Protein AF-A0A965GBJ6-F1 (afdb_monomer_lite)

pLDDT: mean 96.57, std 2.94, range [82.12, 98.88]

Sequence (176 aa):
VHRGANTTFDE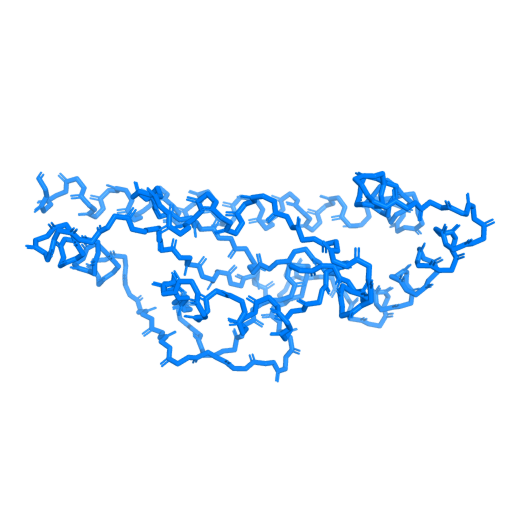SADLSTLAVTNITVVSAGVKSVLDISATLERLESLSVPVIGWQTKEFPAFWLTKSGLTIDWSLETTDQIAQVMKSQDELGHGQGIVIANPIPEELQWDPEEHDRVLQIAFKAAEAAGITGKAVTPFLLGFIVEESKGRSLAVNLDLARNNVRLAGEIAKSWSRIN

Structure (mmCIF, N/CA/C/O backbone):
data_AF-A0A965GBJ6-F1
#
_entry.id   AF-A0A965GBJ6-F1
#
loop_
_atom_site.group_PDB
_atom_site.id
_atom_site.type_symbol
_atom_site.label_atom_id
_atom_site.label_alt_id
_atom_site.label_comp_id
_atom_site.label_asym_id
_atom_site.label_entity_id
_atom_site.label_seq_id
_atom_site.pdbx_PDB_ins_code
_atom_site.Cartn_x
_atom_site.Cartn_y
_atom_site.Cartn_z
_atom_site.occupancy
_atom_site.B_iso_or_equiv
_atom_site.auth_seq_id
_atom_site.auth_comp_id
_atom_site.auth_asym_id
_atom_site.auth_atom_id
_atom_site.pdbx_PDB_model_num
ATOM 1 N N . VAL A 1 1 ? -3.853 -2.829 -9.469 1.00 95.44 1 VAL A N 1
ATOM 2 C CA . VAL A 1 1 ? -4.065 -2.787 -10.932 1.00 95.44 1 VAL A CA 1
ATOM 3 C C . VAL A 1 1 ? -2.720 -2.583 -11.612 1.00 95.44 1 VAL A C 1
ATOM 5 O O . VAL A 1 1 ? -1.942 -1.757 -11.141 1.00 95.44 1 VAL A O 1
ATOM 8 N N . HIS A 1 2 ? -2.377 -3.383 -12.624 1.00 93.38 2 HIS A N 1
ATOM 9 C CA . HIS A 1 2 ? -1.108 -3.214 -13.342 1.00 93.38 2 HIS A CA 1
ATOM 10 C C . HIS A 1 2 ? -1.188 -2.039 -14.325 1.00 93.38 2 HIS A C 1
ATOM 12 O O . HIS A 1 2 ? -2.261 -1.687 -14.815 1.00 93.38 2 HIS A O 1
ATOM 18 N N . ARG A 1 3 ? -0.038 -1.439 -14.646 1.00 91.50 3 ARG A N 1
ATOM 19 C CA . ARG A 1 3 ? 0.036 -0.420 -15.702 1.00 91.50 3 ARG A CA 1
ATOM 20 C C . ARG A 1 3 ? -0.379 -1.047 -17.041 1.00 91.50 3 ARG A C 1
ATOM 22 O O . ARG A 1 3 ? 0.094 -2.128 -17.379 1.00 91.50 3 ARG A O 1
ATOM 29 N N . GLY A 1 4 ? -1.270 -0.384 -17.783 1.00 90.62 4 GLY A N 1
ATOM 30 C CA . GLY A 1 4 ? -1.827 -0.900 -19.046 1.00 90.62 4 GLY A CA 1
ATOM 31 C C . GLY A 1 4 ? -3.026 -1.852 -18.898 1.00 90.62 4 GLY A C 1
ATOM 32 O O . GLY A 1 4 ? -3.527 -2.369 -19.901 1.00 90.62 4 GLY A O 1
ATOM 33 N N . ALA A 1 5 ? -3.533 -2.061 -17.675 1.00 92.81 5 ALA A N 1
ATOM 34 C CA . ALA A 1 5 ? -4.693 -2.922 -17.421 1.00 92.81 5 ALA A CA 1
ATOM 35 C C . ALA A 1 5 ? -5.984 -2.469 -18.125 1.00 92.81 5 ALA A C 1
ATOM 37 O O . ALA A 1 5 ? -6.856 -3.295 -18.365 1.00 92.81 5 ALA A O 1
ATOM 38 N N . ASN A 1 6 ? -6.086 -1.205 -18.548 1.00 92.12 6 ASN A N 1
ATOM 39 C CA . ASN A 1 6 ? -7.186 -0.722 -19.392 1.00 92.12 6 ASN A CA 1
ATOM 40 C C . ASN A 1 6 ? -7.293 -1.452 -20.748 1.00 92.12 6 ASN A C 1
ATOM 42 O O . ASN A 1 6 ? -8.329 -1.373 -21.401 1.00 92.12 6 ASN A O 1
ATOM 46 N N . THR A 1 7 ? -6.231 -2.143 -21.171 1.00 92.56 7 THR A N 1
ATOM 47 C CA . THR A 1 7 ? -6.212 -2.984 -22.377 1.00 92.56 7 THR A CA 1
ATOM 48 C C . THR A 1 7 ? -5.983 -4.454 -22.037 1.00 92.56 7 THR A C 1
ATOM 50 O O . THR A 1 7 ? -6.595 -5.328 -22.645 1.00 92.56 7 THR A O 1
ATOM 53 N N . THR A 1 8 ? -5.096 -4.745 -21.079 1.00 90.12 8 THR A N 1
ATOM 54 C CA . THR A 1 8 ? -4.685 -6.124 -20.760 1.00 90.12 8 THR A CA 1
ATOM 55 C C . THR A 1 8 ? -5.578 -6.816 -19.738 1.00 90.12 8 THR A C 1
ATOM 57 O O . THR A 1 8 ? -5.522 -8.040 -19.639 1.00 90.12 8 THR A O 1
ATOM 60 N N . PHE A 1 9 ? -6.374 -6.054 -18.978 1.00 92.19 9 PHE A N 1
ATOM 61 C CA . PHE A 1 9 ? -7.158 -6.534 -17.835 1.00 92.19 9 PHE A CA 1
ATOM 62 C C . PHE A 1 9 ? -6.293 -7.231 -16.763 1.00 92.19 9 PHE A C 1
ATOM 64 O O . PHE A 1 9 ? -6.765 -8.106 -16.038 1.00 92.19 9 PHE A O 1
ATOM 71 N N . ASP A 1 10 ? -5.011 -6.852 -16.662 1.00 91.38 10 ASP A N 1
ATOM 72 C CA . ASP A 1 10 ? -4.070 -7.407 -15.684 1.00 91.38 10 ASP A CA 1
ATOM 73 C C . ASP A 1 10 ? -4.282 -6.773 -14.296 1.00 91.38 10 ASP A C 1
ATOM 75 O O . ASP A 1 10 ? -3.761 -5.706 -13.945 1.00 91.38 10 ASP A O 1
ATOM 79 N N . GLU A 1 11 ? -5.115 -7.432 -13.497 1.00 92.75 11 GLU A N 1
ATOM 80 C CA . GLU A 1 11 ? -5.453 -7.035 -12.136 1.00 92.75 11 GLU A CA 1
ATOM 81 C C . GLU A 1 11 ? -5.121 -8.144 -11.136 1.00 92.75 11 GLU A C 1
ATOM 83 O O . GLU A 1 11 ? -5.337 -9.331 -11.382 1.00 92.75 11 GLU A O 1
ATOM 88 N N . SER A 1 12 ? -4.617 -7.746 -9.963 1.00 93.12 12 SER A N 1
ATOM 89 C CA . SER A 1 12 ? -4.340 -8.696 -8.885 1.00 93.12 12 SER A CA 1
ATOM 90 C C . SER A 1 12 ? -5.642 -9.242 -8.300 1.00 93.12 12 SER A C 1
ATOM 92 O O . SER A 1 12 ? -6.549 -8.477 -7.961 1.00 93.12 12 SER A O 1
ATOM 94 N N . ALA A 1 13 ? -5.676 -10.555 -8.069 1.00 94.62 13 ALA A N 1
ATOM 95 C CA . ALA A 1 13 ? -6.739 -11.225 -7.322 1.00 94.62 13 ALA A CA 1
ATOM 96 C C . ALA A 1 13 ? -6.859 -10.732 -5.864 1.00 94.62 13 ALA A C 1
ATOM 98 O O . ALA A 1 13 ? -7.890 -10.960 -5.223 1.00 94.62 13 ALA A O 1
ATOM 99 N N . ASP A 1 14 ? -5.848 -10.020 -5.348 1.00 96.69 14 ASP A N 1
ATOM 100 C CA . ASP A 1 14 ? -5.909 -9.353 -4.043 1.00 96.69 14 ASP A CA 1
ATOM 101 C C . ASP A 1 14 ? -7.115 -8.409 -3.964 1.00 96.69 14 ASP A C 1
ATOM 103 O O . ASP A 1 14 ? -7.783 -8.359 -2.939 1.00 96.69 14 ASP A O 1
ATOM 107 N N . LEU A 1 15 ? -7.448 -7.706 -5.055 1.00 97.62 15 LEU A N 1
ATOM 108 C CA . LEU A 1 15 ? -8.549 -6.738 -5.079 1.00 97.62 15 LEU A CA 1
ATOM 109 C C . LEU A 1 15 ? -9.902 -7.429 -4.889 1.00 97.62 15 LEU A C 1
ATOM 111 O O . LEU A 1 15 ? -10.676 -7.049 -4.015 1.00 97.62 15 LEU A O 1
ATOM 115 N N . SER A 1 16 ? -10.162 -8.498 -5.645 1.00 96.88 16 SER A N 1
ATOM 116 C CA . SER A 1 16 ? -11.374 -9.304 -5.466 1.00 96.88 16 SER A CA 1
ATOM 117 C C . SER A 1 16 ? -11.417 -10.010 -4.111 1.00 96.88 16 SER A C 1
ATOM 119 O O . SER A 1 16 ? -12.496 -10.182 -3.558 1.00 96.88 16 SER A O 1
ATOM 121 N N . THR A 1 17 ? -10.262 -10.394 -3.561 1.00 98.12 17 THR A N 1
ATOM 122 C CA . THR A 1 17 ? -10.180 -11.010 -2.228 1.00 98.12 17 THR A CA 1
ATOM 123 C C . THR A 1 17 ? -10.539 -9.998 -1.143 1.00 98.12 17 THR A C 1
ATOM 125 O O . THR A 1 17 ? -11.361 -10.294 -0.278 1.00 98.12 17 THR A O 1
ATOM 128 N N . LEU A 1 18 ? -9.984 -8.785 -1.224 1.00 98.38 18 LEU A N 1
ATOM 129 C CA . LEU A 1 18 ? -10.293 -7.680 -0.318 1.00 98.38 18 LEU A CA 1
ATOM 130 C C . LEU A 1 18 ? -11.767 -7.281 -0.389 1.00 98.38 18 LEU A C 1
ATOM 132 O O . LEU A 1 18 ? -12.326 -6.902 0.625 1.00 98.38 18 LEU A O 1
ATOM 136 N N . ALA A 1 19 ? -12.429 -7.410 -1.537 1.00 98.19 19 ALA A N 1
ATOM 137 C CA . ALA A 1 19 ? -13.846 -7.065 -1.659 1.00 98.19 19 ALA A CA 1
ATOM 138 C C . ALA A 1 19 ? -14.787 -7.956 -0.823 1.00 98.19 19 ALA A C 1
ATOM 140 O O . ALA A 1 19 ? -15.930 -7.577 -0.584 1.00 98.19 19 ALA A O 1
ATOM 141 N N . VAL A 1 20 ? -14.342 -9.148 -0.407 1.00 97.19 20 VAL A N 1
ATOM 142 C CA . VAL A 1 20 ? -15.215 -10.160 0.225 1.00 97.19 20 VAL A CA 1
ATOM 143 C C . VAL A 1 20 ? -14.629 -10.812 1.478 1.00 97.19 20 VAL A C 1
ATOM 145 O O . VAL A 1 20 ? -15.266 -11.682 2.068 1.00 97.19 20 VAL A O 1
ATOM 148 N N . THR A 1 21 ? -13.406 -10.449 1.859 1.00 97.88 21 THR A N 1
ATOM 149 C CA . THR A 1 21 ? -12.736 -10.993 3.043 1.00 97.88 21 THR A CA 1
ATOM 150 C C . THR A 1 21 ? -12.676 -9.931 4.122 1.00 97.88 21 THR A C 1
ATOM 152 O O . THR A 1 21 ? -12.020 -8.912 3.922 1.00 97.88 21 THR A O 1
ATOM 155 N N . ASN A 1 22 ? -13.282 -10.194 5.279 1.00 96.75 22 ASN A N 1
ATOM 156 C CA . ASN A 1 22 ? -13.195 -9.297 6.426 1.00 96.75 22 ASN A CA 1
ATOM 157 C C . ASN A 1 22 ? -11.783 -9.384 7.030 1.00 96.75 22 ASN A C 1
ATOM 159 O O . ASN A 1 22 ? -11.463 -10.298 7.795 1.00 96.75 22 ASN A O 1
ATOM 163 N N . ILE A 1 23 ? -10.905 -8.483 6.586 1.00 97.75 23 ILE A N 1
ATOM 164 C CA . ILE A 1 23 ? -9.501 -8.403 6.987 1.00 97.75 23 ILE A CA 1
ATOM 165 C C . ILE A 1 23 ? -8.994 -6.961 6.909 1.00 97.75 23 ILE A C 1
ATOM 167 O O . ILE A 1 23 ? -9.228 -6.256 5.930 1.00 97.75 23 ILE A O 1
ATOM 171 N N . THR A 1 24 ? -8.210 -6.541 7.900 1.00 98.50 24 THR A N 1
ATOM 172 C CA . THR A 1 24 ? -7.467 -5.275 7.847 1.00 98.50 24 THR A CA 1
ATOM 173 C C . THR A 1 24 ? -6.049 -5.523 7.337 1.00 98.50 24 THR A C 1
ATOM 175 O O . THR A 1 24 ? -5.273 -6.245 7.965 1.00 98.50 24 THR A O 1
ATOM 178 N N . VAL A 1 25 ? -5.685 -4.903 6.215 1.00 98.75 25 VAL A N 1
ATOM 179 C CA . VAL A 1 25 ? -4.357 -5.004 5.597 1.00 98.75 25 VAL A CA 1
ATOM 180 C C . VAL A 1 25 ? -3.591 -3.704 5.791 1.00 98.75 25 VAL A C 1
ATOM 182 O O . VAL A 1 25 ? -3.953 -2.666 5.243 1.00 98.75 25 VAL A O 1
ATOM 185 N N . VAL A 1 26 ? -2.486 -3.767 6.535 1.00 98.88 26 VAL A N 1
ATOM 186 C CA . VAL A 1 26 ? -1.542 -2.651 6.679 1.00 98.88 26 VAL A CA 1
ATOM 187 C C . VAL A 1 26 ? -0.463 -2.760 5.610 1.00 98.88 26 VAL A C 1
ATOM 189 O O . VAL A 1 26 ? 0.230 -3.774 5.519 1.00 98.88 26 VAL A O 1
ATOM 192 N N . SER A 1 27 ? -0.297 -1.715 4.806 1.00 98.44 27 SER A N 1
ATOM 193 C CA . SER A 1 27 ? 0.669 -1.704 3.706 1.00 98.44 27 SER A CA 1
ATOM 194 C C . SER A 1 27 ? 1.225 -0.309 3.452 1.00 98.44 27 SER A C 1
ATOM 196 O O . SER A 1 27 ? 0.573 0.685 3.753 1.00 98.44 27 SER A O 1
ATOM 198 N N . ALA A 1 28 ? 2.390 -0.224 2.810 1.00 98.25 28 ALA A N 1
ATOM 199 C CA . ALA A 1 28 ? 2.941 1.043 2.323 1.00 98.25 28 ALA A CA 1
ATOM 200 C C . ALA A 1 28 ? 2.290 1.469 0.992 1.00 98.25 28 ALA A C 1
ATOM 202 O O . ALA A 1 28 ? 2.964 1.924 0.075 1.00 98.25 28 ALA A O 1
ATOM 203 N N . GLY A 1 29 ? 0.977 1.271 0.860 1.00 97.38 29 GLY A N 1
ATOM 204 C CA . GLY A 1 29 ? 0.249 1.442 -0.393 1.00 97.38 29 GLY A CA 1
ATOM 205 C C . GLY A 1 29 ? 0.425 0.232 -1.307 1.00 97.38 29 GLY A C 1
ATOM 206 O O . GLY A 1 29 ? 0.469 -0.911 -0.848 1.00 97.38 29 GLY A O 1
ATOM 207 N N . VAL A 1 30 ? 0.539 0.467 -2.614 1.00 96.94 30 VAL A N 1
ATOM 208 C CA . VAL A 1 30 ? 0.736 -0.602 -3.604 1.00 96.94 30 VAL A CA 1
ATOM 209 C C . VAL A 1 30 ? 2.132 -0.548 -4.203 1.00 96.94 30 VAL A C 1
ATOM 211 O O . VAL A 1 30 ? 2.706 0.528 -4.332 1.00 96.94 30 VAL A O 1
ATOM 214 N N . LYS A 1 31 ? 2.679 -1.714 -4.577 1.00 95.62 31 LYS A N 1
ATOM 215 C CA . LYS A 1 31 ? 4.029 -1.836 -5.157 1.00 95.62 31 LYS A CA 1
ATOM 216 C C . LYS A 1 31 ? 4.234 -0.793 -6.265 1.00 95.62 31 LYS A C 1
ATOM 218 O O . LYS A 1 31 ? 3.386 -0.694 -7.146 1.00 95.62 31 LYS A O 1
ATOM 223 N N . SER A 1 32 ? 5.374 -0.097 -6.279 1.00 94.44 32 SER A N 1
ATOM 224 C CA . SER A 1 32 ? 5.653 1.037 -7.189 1.00 94.44 32 SER A CA 1
ATOM 225 C C . SER A 1 32 ? 5.559 0.693 -8.687 1.00 94.44 32 SER A C 1
ATOM 227 O O . SER A 1 32 ? 5.387 1.569 -9.535 1.00 94.44 32 SER A O 1
ATOM 229 N N . VAL A 1 33 ? 5.627 -0.599 -9.019 1.00 94.44 33 VAL A N 1
ATOM 230 C CA . VAL A 1 33 ? 5.437 -1.143 -10.374 1.00 94.44 33 VAL A CA 1
ATOM 231 C C . VAL A 1 33 ? 3.974 -1.147 -10.851 1.00 94.44 33 VAL A C 1
ATOM 233 O O . VAL A 1 33 ? 3.706 -1.425 -12.017 1.00 94.44 33 VAL A O 1
ATOM 236 N N . LEU A 1 34 ? 3.016 -0.882 -9.96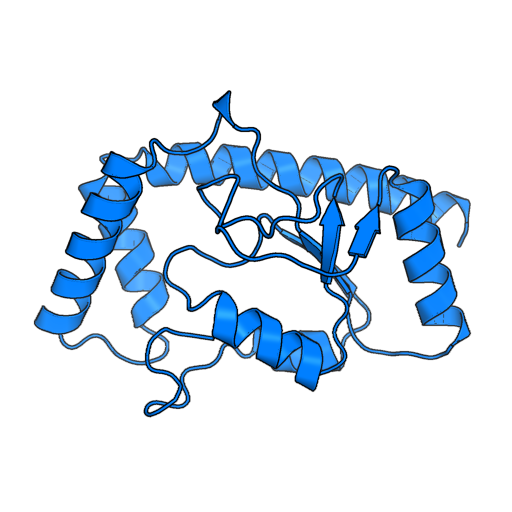6 1.00 95.50 34 LEU A N 1
ATOM 237 C CA . LEU A 1 34 ? 1.588 -0.888 -10.269 1.00 95.50 34 LEU A CA 1
ATOM 238 C C . LEU A 1 34 ? 1.099 0.503 -10.696 1.00 95.50 34 LEU A C 1
ATOM 240 O O . LEU A 1 34 ? 1.836 1.492 -10.655 1.00 95.50 34 LEU A O 1
ATOM 244 N N . ASP A 1 35 ? -0.148 0.559 -11.152 1.00 96.88 35 ASP A N 1
ATOM 245 C CA . ASP A 1 35 ? -0.869 1.804 -11.395 1.00 96.88 35 ASP A CA 1
ATOM 246 C C . ASP A 1 35 ? -1.630 2.186 -10.122 1.00 96.88 35 ASP A C 1
ATOM 248 O O . ASP A 1 35 ? -2.600 1.521 -9.745 1.00 96.88 35 ASP A O 1
ATOM 252 N N . ILE A 1 36 ? -1.150 3.210 -9.413 1.00 97.88 36 ILE A N 1
ATOM 253 C CA . ILE A 1 36 ? -1.733 3.622 -8.131 1.00 97.88 36 ILE A CA 1
ATOM 254 C C . ILE A 1 36 ? -3.133 4.203 -8.346 1.00 97.88 36 ILE A C 1
ATOM 256 O O . ILE A 1 36 ? -4.057 3.791 -7.651 1.00 97.88 36 ILE A O 1
ATOM 260 N N . SER A 1 37 ? -3.296 5.089 -9.333 1.00 98.06 37 SER A N 1
ATOM 261 C CA . SER A 1 37 ? -4.572 5.751 -9.627 1.00 98.06 37 SER A CA 1
ATOM 262 C C . SER A 1 37 ? -5.651 4.723 -9.961 1.00 98.06 37 SER A C 1
ATOM 264 O O . SER A 1 37 ? -6.660 4.631 -9.266 1.00 98.06 37 SER A O 1
ATOM 266 N N . ALA A 1 38 ? -5.376 3.831 -10.919 1.00 98.19 38 ALA A N 1
ATOM 267 C CA . ALA A 1 38 ? -6.319 2.778 -11.279 1.00 98.19 38 ALA A CA 1
ATOM 268 C C . ALA A 1 38 ? -6.598 1.813 -10.113 1.00 98.19 38 ALA A C 1
ATOM 270 O O . ALA A 1 38 ? -7.680 1.238 -10.023 1.00 98.19 38 ALA A O 1
ATOM 271 N N . THR A 1 39 ? -5.637 1.620 -9.203 1.00 98.19 39 THR A N 1
ATOM 272 C CA . THR A 1 39 ? -5.860 0.789 -8.015 1.00 98.19 39 THR A CA 1
ATOM 273 C C . THR A 1 39 ? -6.782 1.454 -6.998 1.00 98.19 39 THR A C 1
ATOM 275 O O . THR A 1 39 ? -7.631 0.756 -6.447 1.00 98.19 39 THR A O 1
ATOM 278 N N . LEU A 1 40 ? -6.654 2.762 -6.765 1.00 98.50 40 LEU A N 1
ATOM 279 C CA . LEU A 1 40 ? -7.551 3.503 -5.872 1.00 98.50 40 LEU A CA 1
ATOM 280 C C . LEU A 1 40 ? -8.995 3.471 -6.391 1.00 98.50 40 LEU A C 1
ATOM 282 O O . LEU A 1 40 ? -9.881 3.041 -5.659 1.00 98.50 40 LEU A O 1
ATOM 286 N N . GLU A 1 41 ? -9.201 3.770 -7.676 1.00 98.25 41 GLU A N 1
ATOM 287 C CA . GLU A 1 41 ? -10.512 3.681 -8.345 1.00 98.25 41 GLU A CA 1
ATOM 288 C C . GLU A 1 41 ? -11.125 2.276 -8.239 1.00 98.25 41 GLU A C 1
ATOM 290 O O . GLU A 1 41 ? -12.330 2.086 -8.041 1.00 98.25 41 GLU A O 1
ATOM 295 N N . ARG A 1 42 ? -10.281 1.242 -8.351 1.00 98.19 42 ARG A N 1
ATOM 296 C CA . ARG A 1 42 ? -10.744 -0.141 -8.255 1.00 98.19 42 ARG A CA 1
ATOM 297 C C . ARG A 1 42 ? -11.138 -0.527 -6.833 1.00 98.19 42 ARG A C 1
ATOM 299 O O . ARG A 1 42 ? -12.127 -1.238 -6.671 1.00 98.19 42 ARG A O 1
ATOM 306 N N . LEU A 1 43 ? -10.390 -0.078 -5.824 1.00 98.44 43 LEU A N 1
ATOM 307 C CA . LEU A 1 43 ? -10.729 -0.278 -4.412 1.00 98.44 43 LEU A CA 1
ATOM 308 C C . LEU A 1 43 ? -12.040 0.437 -4.058 1.00 98.44 43 LEU A C 1
ATOM 310 O O . LEU A 1 43 ? -12.904 -0.179 -3.436 1.00 98.44 43 LEU A O 1
ATOM 314 N N . GLU A 1 44 ? -12.232 1.667 -4.543 1.00 98.25 44 GLU A N 1
ATOM 315 C CA . GLU A 1 44 ? -13.490 2.412 -4.408 1.00 98.25 44 GLU A CA 1
ATOM 316 C C . GLU A 1 44 ? -14.662 1.648 -5.037 1.00 98.25 44 GLU A C 1
ATOM 318 O O . GLU A 1 44 ? -15.658 1.368 -4.369 1.00 98.25 44 GLU A O 1
ATOM 323 N N . SER A 1 45 ? -14.515 1.214 -6.293 1.00 98.19 45 SER A N 1
ATOM 324 C CA . SER A 1 45 ? -15.540 0.436 -7.007 1.00 98.19 45 SER A CA 1
ATOM 325 C C . SER A 1 45 ? -15.911 -0.870 -6.294 1.00 98.19 45 SER A C 1
ATOM 327 O O . SER A 1 45 ? -17.023 -1.374 -6.442 1.00 98.19 45 SER A O 1
ATOM 329 N N . LEU A 1 46 ? -14.972 -1.450 -5.542 1.00 98.00 46 LEU A N 1
ATOM 330 C CA . LEU A 1 46 ? -15.162 -2.664 -4.746 1.00 98.00 46 LEU A CA 1
ATOM 331 C C . LEU A 1 46 ? -15.616 -2.376 -3.309 1.00 98.00 46 LEU A C 1
ATOM 333 O O . LEU A 1 46 ? -15.734 -3.305 -2.514 1.00 98.00 46 LEU A O 1
ATOM 337 N N . SER A 1 47 ? -15.879 -1.109 -2.975 1.00 97.19 47 SER A N 1
ATOM 338 C CA . SER A 1 47 ? -16.267 -0.654 -1.636 1.00 97.19 47 SER A CA 1
ATOM 339 C C . SER A 1 47 ? -15.256 -1.004 -0.536 1.00 97.19 47 SER A C 1
ATOM 341 O O . SER A 1 47 ? -15.634 -1.088 0.633 1.00 97.19 47 SER A O 1
ATOM 343 N N . VAL A 1 48 ? -13.979 -1.191 -0.895 1.00 98.38 48 VAL A N 1
ATOM 344 C CA . VAL A 1 48 ? -12.875 -1.466 0.036 1.00 98.38 48 VAL A CA 1
ATOM 345 C C . VAL A 1 48 ? -12.359 -0.134 0.587 1.00 98.38 48 VAL A C 1
ATOM 347 O O . VAL A 1 48 ? -11.777 0.645 -0.173 1.00 98.38 48 VAL A O 1
ATOM 350 N N . PRO A 1 49 ? -12.527 0.160 1.890 1.00 97.81 49 PRO A N 1
ATOM 351 C CA . PRO A 1 49 ? -12.055 1.412 2.461 1.00 97.81 49 PRO A CA 1
ATOM 352 C C . PRO A 1 49 ? -10.529 1.503 2.42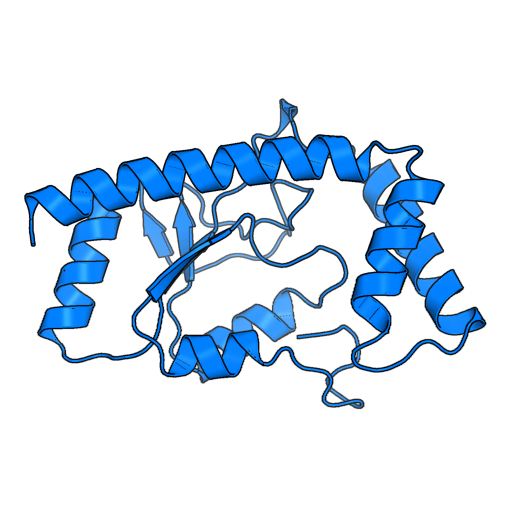1 1.00 97.81 49 PRO A C 1
ATOM 354 O O . PRO A 1 49 ? -9.828 0.567 2.815 1.00 97.81 49 PRO A O 1
ATOM 357 N N . VAL A 1 50 ? -10.022 2.661 2.004 1.00 98.69 50 VAL A N 1
ATOM 358 C CA . VAL A 1 50 ? -8.599 3.009 2.063 1.00 98.69 50 VAL A CA 1
ATOM 359 C C . VAL A 1 50 ? -8.425 4.151 3.053 1.00 98.69 50 VAL A C 1
ATOM 361 O O . VAL A 1 50 ? -9.011 5.221 2.892 1.00 98.69 50 VAL A O 1
ATOM 364 N N . ILE A 1 51 ? -7.629 3.916 4.093 1.00 98.81 51 ILE A N 1
ATOM 365 C CA . ILE A 1 51 ? -7.440 4.850 5.202 1.00 98.81 51 ILE A CA 1
ATOM 366 C C . ILE A 1 51 ? -5.949 5.091 5.396 1.00 98.81 51 ILE A C 1
ATOM 368 O O . ILE A 1 51 ? -5.183 4.152 5.599 1.00 98.81 51 ILE A O 1
ATOM 372 N N . GLY A 1 52 ? -5.529 6.350 5.362 1.00 98.81 52 GLY A N 1
ATOM 373 C CA . GLY A 1 52 ? -4.157 6.728 5.663 1.00 98.81 52 GLY A CA 1
ATOM 374 C C . GLY A 1 52 ? -3.865 6.665 7.156 1.00 98.81 52 GLY A C 1
ATOM 375 O O . GLY A 1 52 ? -4.668 7.090 7.988 1.00 98.81 52 GLY A O 1
ATOM 376 N N . TRP A 1 53 ? -2.693 6.148 7.503 1.00 98.81 53 TRP A N 1
ATOM 377 C CA . TRP A 1 53 ? -2.134 6.293 8.838 1.00 98.81 53 TRP A CA 1
ATOM 378 C C . TRP A 1 53 ? -1.421 7.641 8.930 1.00 98.81 53 TRP A C 1
ATOM 380 O O . TRP A 1 53 ? -0.340 7.800 8.362 1.00 98.81 53 TRP A O 1
ATOM 390 N N . GLN A 1 54 ? -2.039 8.606 9.618 1.00 98.44 54 GLN A N 1
ATOM 391 C CA . GLN A 1 54 ? -1.491 9.954 9.838 1.00 98.44 54 GLN A CA 1
ATOM 392 C C . GLN A 1 54 ? -1.147 10.698 8.531 1.00 98.44 54 GLN A C 1
ATOM 394 O O . GLN A 1 54 ? -0.212 11.495 8.468 1.00 98.44 54 GLN A O 1
ATOM 399 N N . THR A 1 55 ? -1.882 10.416 7.451 1.00 98.38 55 THR A N 1
ATOM 400 C CA . THR A 1 55 ? -1.662 11.015 6.132 1.00 98.38 55 THR A CA 1
ATOM 401 C C . THR A 1 55 ? -2.938 11.011 5.294 1.00 98.38 55 THR A C 1
ATOM 403 O O . THR A 1 55 ? -3.745 10.087 5.362 1.00 98.38 55 THR A O 1
ATOM 406 N N . LYS A 1 56 ? -3.101 12.035 4.452 1.00 98.31 56 LYS A N 1
ATOM 407 C CA . LYS A 1 56 ? -4.083 12.061 3.351 1.00 98.31 56 LYS A CA 1
ATOM 408 C C . LYS A 1 56 ? -3.446 11.805 1.990 1.00 98.31 56 LYS A C 1
ATOM 410 O O . LYS A 1 56 ? -4.150 11.757 0.990 1.00 98.31 56 LYS A O 1
ATOM 415 N N . GLU A 1 57 ? -2.129 11.660 1.940 1.00 98.19 57 GLU A N 1
ATOM 416 C CA . GLU A 1 57 ? -1.396 11.339 0.725 1.00 98.19 57 GLU A CA 1
ATOM 417 C C . GLU A 1 57 ? -1.097 9.841 0.695 1.00 98.19 57 GLU A C 1
ATOM 419 O O . GLU A 1 57 ? -0.571 9.281 1.662 1.00 98.19 57 GLU A O 1
ATOM 424 N N . PHE A 1 58 ? -1.462 9.184 -0.404 1.00 98.50 58 PHE A N 1
ATOM 425 C CA . PHE A 1 58 ? -1.268 7.754 -0.566 1.00 98.50 58 PHE A CA 1
ATOM 426 C C . PHE A 1 58 ? 0.227 7.447 -0.766 1.00 98.50 58 PHE A C 1
ATOM 428 O O . PHE A 1 58 ? 0.865 8.079 -1.613 1.00 98.50 58 PHE A O 1
ATOM 435 N N . PRO A 1 59 ? 0.809 6.487 -0.033 1.00 98.38 59 PRO A N 1
ATOM 436 C CA . PRO A 1 59 ? 2.204 6.096 -0.200 1.00 98.38 59 PRO A CA 1
ATOM 437 C C . PRO A 1 59 ? 2.434 5.276 -1.476 1.00 98.38 59 PRO A C 1
ATOM 439 O O . PRO A 1 59 ? 1.583 4.496 -1.905 1.00 98.38 59 PRO A O 1
ATOM 442 N N . ALA A 1 60 ? 3.623 5.415 -2.064 1.00 97.69 60 ALA A N 1
ATOM 443 C CA . ALA A 1 60 ? 4.035 4.712 -3.282 1.00 97.69 60 ALA A CA 1
ATOM 444 C C . ALA A 1 60 ? 5.060 3.606 -2.982 1.00 97.69 60 ALA A C 1
ATOM 446 O O . ALA A 1 60 ? 6.075 3.476 -3.673 1.00 97.69 60 ALA A O 1
ATOM 447 N N . PHE A 1 61 ? 4.789 2.798 -1.954 1.00 97.50 61 PHE A N 1
ATOM 448 C CA . PHE A 1 61 ? 5.599 1.660 -1.512 1.00 97.50 61 PHE A CA 1
ATOM 449 C C . PHE A 1 61 ? 6.993 2.037 -1.008 1.00 97.50 61 PHE A C 1
ATOM 451 O O . PHE A 1 61 ? 7.177 2.173 0.200 1.00 97.50 61 PHE A O 1
ATOM 458 N N . TRP A 1 62 ? 7.968 2.212 -1.902 1.00 97.81 62 TRP A N 1
ATOM 459 C CA . TRP A 1 62 ? 9.320 2.645 -1.533 1.00 97.81 62 TRP A CA 1
ATOM 460 C C . TRP A 1 62 ? 9.433 4.145 -1.264 1.00 97.81 62 TRP A C 1
ATOM 462 O O . TRP A 1 62 ? 10.414 4.559 -0.647 1.00 97.81 62 TRP A O 1
ATOM 472 N N . LEU A 1 63 ? 8.455 4.932 -1.721 1.00 98.25 63 LEU A N 1
ATOM 473 C CA . LEU A 1 63 ? 8.372 6.369 -1.480 1.00 98.25 63 LEU A CA 1
ATOM 474 C C . LEU A 1 63 ? 7.223 6.679 -0.520 1.00 98.25 63 LEU A C 1
ATOM 476 O O . LEU A 1 63 ? 6.131 6.109 -0.619 1.00 98.25 63 LEU A O 1
ATOM 480 N N . THR A 1 64 ? 7.456 7.631 0.378 1.00 98.06 64 THR A N 1
ATOM 481 C CA . THR A 1 64 ? 6.475 8.140 1.347 1.00 98.06 64 THR A CA 1
ATOM 482 C C . THR A 1 64 ? 5.243 8.721 0.650 1.00 98.06 64 THR A C 1
ATOM 484 O O . THR A 1 64 ? 4.140 8.651 1.188 1.00 98.06 64 THR A O 1
ATOM 487 N N . LYS A 1 65 ? 5.424 9.271 -0.555 1.00 96.62 65 LYS A N 1
ATOM 488 C CA . LYS A 1 65 ? 4.449 10.093 -1.275 1.00 96.62 65 LYS A CA 1
ATOM 489 C C . LYS A 1 65 ? 4.258 9.610 -2.708 1.00 96.62 65 LYS A C 1
ATOM 491 O O . LYS A 1 65 ? 5.234 9.301 -3.387 1.00 96.62 65 LYS A O 1
ATOM 496 N N . SER A 1 66 ? 3.007 9.559 -3.164 1.00 97.06 66 SER A N 1
ATOM 497 C CA . SER A 1 66 ? 2.652 9.264 -4.562 1.00 97.06 66 SER A CA 1
ATOM 498 C C . SER A 1 66 ? 2.171 10.487 -5.344 1.00 97.06 66 SER A C 1
ATOM 500 O O . SER A 1 66 ? 2.025 10.397 -6.561 1.00 97.06 66 SER A O 1
ATOM 502 N N . GLY A 1 67 ? 1.870 11.604 -4.669 1.00 97.06 67 GLY A N 1
ATOM 503 C CA . GLY A 1 67 ? 1.139 12.729 -5.252 1.00 97.06 67 GLY A CA 1
ATOM 504 C C . GLY A 1 67 ? -0.372 12.500 -5.405 1.00 97.06 67 GLY A C 1
ATOM 505 O O . GLY A 1 67 ? -1.073 13.409 -5.844 1.00 97.06 67 GLY A O 1
ATOM 506 N N . LEU A 1 68 ? -0.892 11.321 -5.042 1.00 98.25 68 LEU A N 1
ATOM 507 C CA . LEU A 1 68 ? -2.325 11.020 -5.023 1.00 98.25 68 LEU A CA 1
ATOM 508 C C . LEU A 1 68 ? -2.872 11.108 -3.600 1.00 98.25 68 LEU A C 1
ATOM 510 O O . LEU A 1 68 ? -2.222 10.691 -2.641 1.00 98.25 68 LEU A O 1
ATOM 514 N N . THR A 1 69 ? -4.086 11.630 -3.463 1.00 98.00 69 THR A N 1
ATOM 515 C CA . THR A 1 69 ? -4.750 11.812 -2.170 1.00 98.00 69 THR A CA 1
ATOM 516 C C . THR A 1 69 ? -5.827 10.763 -1.925 1.00 98.00 69 THR A C 1
ATOM 518 O O . THR A 1 69 ? -6.423 10.250 -2.866 1.00 98.00 69 THR A O 1
ATOM 521 N N . ILE A 1 70 ? -6.098 10.484 -0.653 1.00 97.81 70 ILE A N 1
ATOM 522 C CA . ILE A 1 70 ? -7.181 9.617 -0.176 1.00 97.81 70 ILE A CA 1
ATOM 523 C C . ILE A 1 70 ? -8.072 10.364 0.819 1.00 97.81 70 ILE A C 1
ATOM 525 O O . ILE A 1 70 ? -7.624 11.274 1.521 1.00 97.81 70 ILE A O 1
ATOM 529 N N . ASP A 1 71 ? -9.332 9.946 0.920 1.00 95.69 71 ASP A N 1
ATOM 530 C CA . ASP A 1 71 ? -10.357 10.691 1.659 1.00 95.69 71 ASP A CA 1
ATOM 531 C C . ASP A 1 71 ? -10.277 10.552 3.174 1.00 95.69 71 ASP A C 1
ATOM 533 O O . ASP A 1 71 ? -10.779 11.415 3.895 1.00 95.69 71 ASP A O 1
ATOM 537 N N . TRP A 1 72 ? -9.637 9.501 3.690 1.00 98.00 72 TRP A N 1
ATOM 538 C CA . TRP A 1 72 ? -9.655 9.137 5.109 1.00 98.00 72 TRP A CA 1
ATOM 539 C C . TRP A 1 72 ? -8.237 9.080 5.680 1.00 98.00 72 TRP A C 1
ATOM 541 O O . TRP A 1 72 ? -7.324 8.561 5.051 1.00 98.00 72 TRP A O 1
ATOM 551 N N . SER A 1 73 ? -8.060 9.649 6.874 1.00 98.62 73 SER A N 1
ATOM 552 C CA . SER A 1 73 ? -6.818 9.596 7.659 1.00 98.62 73 SER A CA 1
ATOM 553 C C . SER A 1 73 ? -7.205 9.405 9.112 1.00 98.62 73 SER A C 1
ATOM 555 O O . SER A 1 73 ? -8.155 10.052 9.560 1.00 98.62 73 SER A O 1
ATOM 557 N N . LEU A 1 74 ? -6.487 8.543 9.824 1.00 98.62 74 LEU A N 1
ATOM 558 C CA . LEU A 1 74 ? -6.656 8.319 11.255 1.00 98.62 74 LEU A CA 1
ATOM 559 C C . LEU A 1 74 ? -5.321 8.486 11.974 1.00 98.62 74 LEU A C 1
ATOM 561 O O . LEU A 1 74 ? -4.261 8.171 11.434 1.00 98.62 74 LEU A O 1
ATOM 565 N N . GLU A 1 75 ? -5.397 8.968 13.209 1.00 98.50 75 GLU A N 1
ATOM 566 C CA . GLU A 1 75 ? -4.240 9.389 13.997 1.00 98.50 75 GLU A CA 1
ATOM 567 C C . GLU A 1 75 ? -3.822 8.345 15.037 1.00 98.50 75 GLU A C 1
ATOM 569 O O . GLU A 1 75 ? -2.668 8.326 15.472 1.00 98.50 7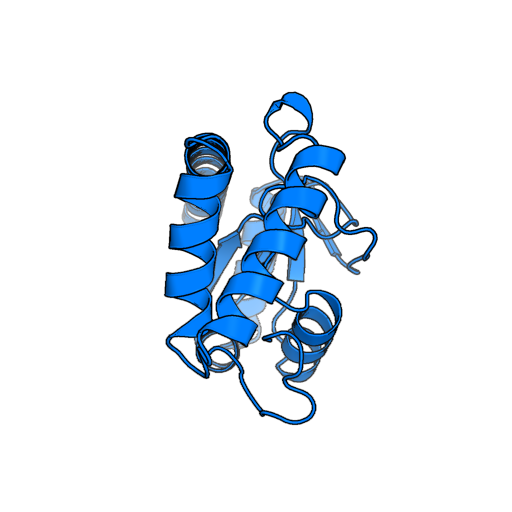5 GLU A O 1
ATOM 574 N N . THR A 1 76 ? -4.755 7.480 15.456 1.00 98.75 76 THR A N 1
ATOM 575 C CA . THR A 1 76 ? -4.527 6.480 16.508 1.00 98.75 76 THR A CA 1
ATOM 576 C C . THR A 1 76 ? -5.006 5.086 16.109 1.00 98.75 76 THR A C 1
ATOM 578 O O . THR A 1 76 ? -5.970 4.915 15.362 1.00 98.75 76 THR A O 1
ATOM 581 N N . THR A 1 77 ? -4.346 4.053 16.634 1.00 98.75 77 THR A N 1
ATOM 582 C CA . THR A 1 77 ? -4.748 2.657 16.402 1.00 98.75 77 THR A CA 1
ATOM 583 C C . THR A 1 77 ? -6.104 2.334 17.024 1.00 98.75 77 THR A C 1
ATOM 585 O O . THR A 1 77 ? -6.820 1.473 16.521 1.00 98.75 77 THR A O 1
ATOM 588 N N . ASP A 1 78 ? -6.496 3.064 18.072 1.00 98.69 78 ASP A N 1
ATOM 589 C CA . ASP A 1 78 ? -7.823 2.962 18.680 1.00 98.69 78 ASP A CA 1
ATOM 590 C C . ASP A 1 78 ? -8.920 3.428 17.714 1.00 98.69 78 ASP A C 1
ATOM 592 O O . ASP A 1 78 ? -9.961 2.784 17.632 1.00 98.69 78 ASP A O 1
ATOM 596 N N . GLN A 1 79 ? -8.684 4.483 16.924 1.00 98.69 79 GLN A N 1
ATOM 597 C CA . GLN A 1 79 ? -9.630 4.894 15.882 1.00 98.69 79 GLN A CA 1
ATOM 598 C C . GLN A 1 79 ? -9.778 3.819 14.799 1.00 98.69 79 GLN A C 1
ATOM 600 O O . GLN A 1 79 ? -10.898 3.527 14.387 1.00 98.69 79 GLN A O 1
ATOM 605 N N . ILE A 1 80 ? -8.672 3.196 14.370 1.00 98.62 80 ILE A N 1
ATOM 606 C CA . ILE A 1 80 ? -8.712 2.100 13.388 1.00 98.62 80 ILE A CA 1
ATOM 607 C C . ILE A 1 80 ? -9.518 0.919 13.940 1.00 98.62 80 ILE A C 1
ATOM 609 O O . ILE A 1 80 ? -10.396 0.402 13.255 1.00 98.62 80 ILE A O 1
ATOM 613 N N . ALA A 1 81 ? -9.274 0.532 15.195 1.00 98.62 81 ALA A N 1
ATOM 614 C CA . ALA A 1 81 ? -10.023 -0.534 15.850 1.00 98.62 81 ALA A CA 1
ATOM 615 C C . ALA A 1 81 ? -11.531 -0.219 15.926 1.00 98.62 81 ALA A C 1
ATOM 617 O O . ALA A 1 81 ? -12.349 -1.108 15.710 1.00 98.62 81 ALA A O 1
ATOM 618 N N . GLN A 1 82 ? -11.922 1.038 16.164 1.00 98.44 82 GLN A N 1
ATOM 619 C CA . GLN A 1 82 ? -13.339 1.428 16.143 1.00 98.44 82 GLN A CA 1
ATOM 620 C C . GLN A 1 82 ? -13.963 1.367 14.743 1.00 98.44 82 GLN A C 1
ATOM 622 O O . GLN A 1 82 ? -15.132 1.001 14.618 1.00 98.44 82 GLN A O 1
ATOM 627 N N . VAL A 1 83 ? -13.205 1.677 13.687 1.00 98.00 83 VAL A N 1
ATOM 628 C CA . VAL A 1 83 ? -13.673 1.482 12.304 1.00 98.00 83 VAL A CA 1
ATOM 629 C C . VAL A 1 83 ? -13.896 -0.001 12.020 1.00 98.00 83 VAL A C 1
ATOM 631 O O . VAL A 1 83 ? -14.948 -0.352 11.493 1.00 98.00 83 VAL A O 1
ATOM 634 N N . MET A 1 84 ? -12.962 -0.868 12.427 1.00 98.06 84 MET A N 1
ATOM 635 C CA . MET A 1 84 ? -13.121 -2.325 12.317 1.00 98.06 84 MET A CA 1
ATOM 636 C C . MET A 1 84 ? -14.380 -2.800 13.056 1.00 98.06 84 MET A C 1
ATOM 638 O O . MET A 1 84 ? -15.197 -3.513 12.484 1.00 98.06 84 MET A O 1
ATOM 642 N N . LYS A 1 85 ? -14.605 -2.313 14.286 1.00 97.69 85 LYS A N 1
ATOM 643 C CA . LYS A 1 85 ? -15.808 -2.635 15.069 1.00 97.69 85 LYS A CA 1
ATOM 644 C C . LYS A 1 85 ? -17.089 -2.233 14.350 1.00 97.69 85 LYS A C 1
ATOM 646 O O . LYS A 1 85 ? -18.030 -3.010 14.264 1.00 97.69 85 LYS A O 1
ATOM 651 N N . SER A 1 86 ? -17.105 -1.012 13.825 1.00 96.81 86 SER A N 1
ATOM 652 C CA . SER A 1 86 ? -18.261 -0.473 13.111 1.00 96.81 86 SER A CA 1
ATOM 653 C C . SER A 1 86 ? -18.543 -1.268 11.833 1.00 96.81 86 SER A C 1
ATOM 655 O O . S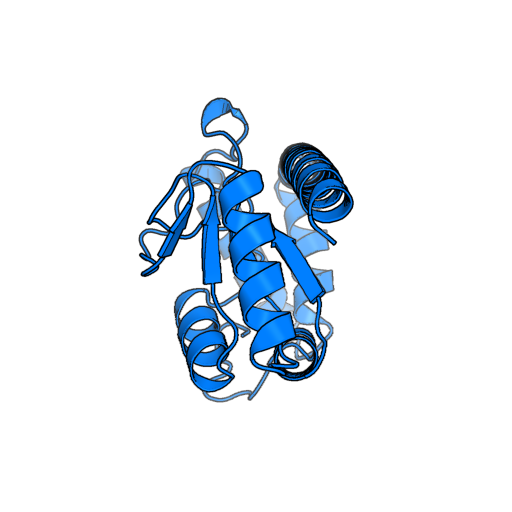ER A 1 86 ? -19.701 -1.492 11.496 1.00 96.81 86 SER A O 1
ATOM 657 N N . GLN A 1 87 ? -17.499 -1.717 11.127 1.00 95.75 87 GLN A N 1
ATOM 658 C CA . GLN A 1 87 ? -17.638 -2.577 9.952 1.00 95.75 87 GLN A CA 1
ATOM 659 C C . GLN A 1 87 ? -18.300 -3.916 10.315 1.00 95.75 87 GLN A C 1
ATOM 661 O O . GLN A 1 87 ? -19.265 -4.311 9.655 1.00 95.75 87 GLN A O 1
ATOM 666 N N . ASP A 1 88 ? -17.836 -4.558 11.391 1.00 95.38 88 ASP A N 1
ATOM 667 C CA . ASP A 1 88 ? -18.408 -5.808 11.902 1.00 95.38 88 ASP A CA 1
ATOM 668 C C . ASP A 1 88 ? -19.879 -5.634 12.322 1.00 95.38 88 ASP A C 1
ATOM 670 O O . ASP A 1 88 ? -20.733 -6.439 11.949 1.00 95.38 88 ASP A O 1
ATOM 674 N N . GLU A 1 89 ? -20.204 -4.557 13.046 1.00 96.81 89 GLU A N 1
ATOM 675 C CA . GLU A 1 89 ? -21.567 -4.253 13.512 1.00 96.81 89 GLU A CA 1
ATOM 676 C C . GLU A 1 89 ? -22.545 -3.960 12.362 1.00 96.81 89 GLU A C 1
ATOM 678 O O . GLU A 1 89 ? -23.732 -4.282 12.459 1.00 96.81 89 GLU A O 1
ATOM 683 N N . LEU A 1 90 ? -22.058 -3.392 11.255 1.00 95.94 90 LEU A N 1
ATOM 684 C CA . LEU A 1 90 ? -22.842 -3.185 10.034 1.00 95.94 90 LEU A CA 1
ATOM 685 C C . LEU A 1 90 ? -22.993 -4.466 9.193 1.00 95.94 90 LEU A C 1
ATOM 687 O O . LEU A 1 90 ? -23.760 -4.473 8.230 1.00 95.94 90 LEU A O 1
ATOM 691 N N . GLY A 1 91 ? -22.285 -5.548 9.534 1.00 94.31 91 GLY A N 1
ATOM 692 C CA . GLY A 1 91 ? -22.296 -6.804 8.778 1.00 94.31 91 GLY A CA 1
ATOM 693 C C . GLY A 1 91 ? -21.587 -6.707 7.423 1.00 94.31 91 GLY A C 1
ATOM 694 O O . GLY A 1 91 ? -21.900 -7.462 6.501 1.00 94.31 91 GLY A O 1
ATOM 695 N N . HIS A 1 92 ? -20.663 -5.758 7.280 1.00 92.50 92 HIS A N 1
ATOM 696 C CA . HIS A 1 92 ? -19.886 -5.543 6.063 1.00 92.50 92 HIS A CA 1
ATOM 697 C C . HIS A 1 92 ? -18.713 -6.535 6.012 1.00 92.50 92 HIS A C 1
ATOM 699 O O . HIS A 1 92 ? -17.964 -6.669 6.973 1.00 92.50 92 HIS A O 1
ATOM 705 N N . GLY A 1 93 ? -18.569 -7.263 4.900 1.00 92.62 93 GLY A N 1
ATOM 706 C CA . GLY A 1 93 ? -17.620 -8.379 4.779 1.00 92.62 93 GLY A CA 1
ATOM 707 C C . GLY A 1 93 ? -16.338 -8.076 4.003 1.00 92.62 93 GLY A C 1
ATOM 708 O O . GLY A 1 93 ? -15.501 -8.961 3.865 1.00 92.62 93 GLY A O 1
ATOM 709 N N . GLN A 1 94 ? -16.188 -6.876 3.451 1.00 97.69 94 GLN A N 1
ATOM 710 C CA . GLN A 1 94 ? -14.980 -6.464 2.744 1.00 97.69 94 GLN A CA 1
ATOM 711 C C . GLN A 1 94 ? -13.848 -6.115 3.715 1.00 97.69 94 GLN A C 1
ATOM 713 O O . GLN A 1 94 ? -14.081 -5.756 4.864 1.00 97.69 94 GLN A O 1
ATOM 718 N N . GLY A 1 95 ? -12.615 -6.150 3.236 1.00 98.31 95 GLY A N 1
ATOM 719 C CA . GLY A 1 95 ? -11.445 -5.751 3.996 1.00 98.31 95 GLY A CA 1
ATOM 720 C C . GLY A 1 95 ? -11.284 -4.238 4.086 1.00 98.31 95 GLY A C 1
ATOM 721 O O . GLY A 1 95 ? -11.989 -3.477 3.425 1.00 98.31 95 GLY A O 1
ATOM 722 N N . ILE A 1 96 ? -10.310 -3.812 4.885 1.00 98.56 96 ILE A N 1
ATOM 723 C CA . ILE A 1 96 ? -9.876 -2.420 5.048 1.00 98.56 96 ILE A CA 1
ATOM 724 C C . ILE A 1 96 ? -8.393 -2.338 4.689 1.00 98.56 96 ILE A C 1
ATOM 726 O O . ILE A 1 96 ? -7.589 -3.135 5.172 1.00 98.56 96 ILE A O 1
ATOM 730 N N . VAL A 1 97 ? -8.002 -1.348 3.888 1.00 98.75 97 VAL A N 1
ATOM 731 C CA . VAL A 1 97 ? -6.594 -1.048 3.609 1.00 98.75 97 VAL A CA 1
ATOM 732 C C . VAL A 1 97 ? -6.145 0.126 4.471 1.00 98.75 97 VAL A C 1
ATOM 734 O O . VAL A 1 97 ? -6.641 1.241 4.326 1.00 98.75 97 VAL A O 1
ATOM 737 N N . ILE A 1 98 ? -5.157 -0.113 5.333 1.00 98.88 98 ILE A N 1
ATOM 738 C CA . ILE A 1 98 ? -4.447 0.934 6.067 1.00 98.88 98 ILE A CA 1
ATOM 739 C C . ILE A 1 98 ? -3.167 1.275 5.303 1.00 98.88 98 ILE A C 1
ATOM 741 O O . ILE A 1 98 ? -2.226 0.478 5.246 1.00 98.88 98 ILE A O 1
ATOM 745 N N . ALA A 1 99 ? -3.144 2.464 4.709 1.00 98.75 99 ALA A N 1
ATOM 746 C CA . ALA A 1 99 ? -2.016 3.002 3.971 1.00 98.75 99 ALA A CA 1
ATOM 747 C C . ALA A 1 99 ? -1.027 3.673 4.940 1.00 98.75 99 ALA A C 1
ATOM 749 O O . ALA A 1 99 ? -1.269 4.762 5.454 1.00 98.75 99 ALA A O 1
ATOM 750 N N . ASN A 1 100 ? 0.084 2.994 5.205 1.00 98.81 100 ASN A N 1
ATOM 751 C CA . ASN A 1 100 ? 1.105 3.363 6.177 1.00 98.81 100 ASN A CA 1
ATOM 752 C C . ASN A 1 100 ? 2.406 3.767 5.466 1.00 98.81 100 ASN A C 1
ATOM 754 O O . ASN A 1 100 ? 3.167 2.884 5.053 1.00 98.81 100 ASN A O 1
ATOM 758 N N . PRO A 1 101 ? 2.674 5.071 5.286 1.00 98.44 101 PRO A N 1
ATOM 759 C CA . PRO A 1 101 ? 3.876 5.518 4.598 1.00 98.44 101 PRO A CA 1
ATOM 760 C C . PRO A 1 101 ? 5.143 5.050 5.321 1.00 98.44 101 PRO A C 1
ATOM 762 O O . PRO A 1 101 ? 5.210 5.001 6.552 1.00 98.44 101 PRO A O 1
ATOM 765 N N . ILE A 1 102 ? 6.176 4.714 4.547 1.00 97.81 102 ILE A N 1
ATOM 766 C CA . ILE A 1 102 ? 7.527 4.593 5.098 1.00 97.81 102 ILE A CA 1
ATOM 767 C C . ILE A 1 102 ? 7.996 5.985 5.575 1.00 97.81 102 ILE A C 1
ATOM 769 O O . ILE A 1 102 ? 7.687 6.973 4.898 1.00 97.81 102 ILE A O 1
ATOM 773 N N . PRO A 1 103 ? 8.717 6.095 6.709 1.00 96.75 103 PRO A N 1
ATOM 774 C CA . PRO A 1 103 ? 9.351 7.350 7.111 1.00 96.75 103 PRO A CA 1
ATOM 775 C C . PRO A 1 103 ? 10.238 7.922 5.999 1.00 96.75 103 PRO A C 1
ATOM 777 O O . PRO A 1 103 ? 10.924 7.171 5.302 1.00 96.75 103 PRO A O 1
ATOM 780 N N . GLU A 1 104 ? 10.219 9.243 5.833 1.00 96.75 104 GLU A N 1
ATOM 781 C CA . GLU A 1 104 ? 10.875 9.941 4.719 1.00 96.75 104 GLU A CA 1
ATOM 782 C C . GLU A 1 104 ? 12.396 9.737 4.723 1.00 96.75 104 GLU A C 1
ATOM 784 O O . GLU A 1 104 ? 13.016 9.597 3.677 1.00 96.75 104 GLU A O 1
ATOM 789 N N . GLU A 1 105 ? 13.007 9.617 5.896 1.00 96.94 105 GLU A N 1
ATOM 790 C CA . GLU A 1 105 ? 14.430 9.331 6.063 1.00 96.94 105 GLU A CA 1
ATOM 791 C C . GLU A 1 105 ? 14.825 7.889 5.693 1.00 96.94 105 GLU A C 1
ATOM 793 O O . GLU A 1 105 ? 16.003 7.606 5.465 1.00 96.94 105 GLU A O 1
ATOM 798 N N . LEU A 1 106 ? 13.852 6.973 5.634 1.00 97.50 106 LEU A N 1
ATOM 799 C CA . LEU A 1 106 ? 14.054 5.570 5.259 1.00 97.50 106 LEU A CA 1
ATOM 800 C C . LEU A 1 106 ? 13.646 5.282 3.811 1.00 97.50 106 LEU A C 1
ATOM 802 O O . LEU A 1 106 ? 13.937 4.194 3.308 1.00 97.50 106 LEU A O 1
ATOM 806 N N . GLN A 1 107 ? 12.977 6.225 3.142 1.00 97.38 107 GLN A N 1
ATOM 807 C CA . GLN A 1 107 ? 12.510 6.028 1.778 1.00 97.38 107 GLN A CA 1
ATOM 808 C C . GLN A 1 107 ? 13.678 5.889 0.789 1.00 97.38 107 GLN A C 1
ATOM 810 O O . GLN A 1 107 ? 14.848 6.187 1.069 1.00 97.38 107 GLN A O 1
ATOM 815 N N . TRP A 1 108 ? 13.364 5.407 -0.406 1.00 98.19 108 TRP A N 1
ATOM 816 C CA . TRP A 1 108 ? 14.327 5.440 -1.498 1.00 98.19 108 TRP A CA 1
ATOM 817 C C . TRP A 1 108 ? 14.456 6.866 -2.046 1.00 98.19 108 TRP A C 1
ATOM 819 O O . TRP A 1 108 ? 13.450 7.538 -2.229 1.00 98.19 108 TRP A O 1
ATOM 829 N N . ASP A 1 109 ? 15.678 7.321 -2.331 1.00 97.50 109 ASP A N 1
ATOM 830 C CA . ASP A 1 109 ? 15.909 8.487 -3.188 1.00 97.50 109 ASP A CA 1
ATOM 831 C C . ASP A 1 109 ? 14.974 8.478 -4.423 1.00 97.50 109 ASP A C 1
ATOM 833 O O . ASP A 1 109 ? 15.028 7.524 -5.209 1.00 97.50 109 ASP A O 1
ATOM 837 N N . PRO A 1 110 ? 14.100 9.492 -4.585 1.00 97.12 110 PRO A N 1
ATOM 838 C CA . PRO A 1 110 ? 13.090 9.495 -5.641 1.00 97.12 110 PRO A CA 1
ATOM 839 C C . PRO A 1 110 ? 13.671 9.476 -7.059 1.00 97.12 110 PRO A C 1
ATOM 841 O O . PRO A 1 110 ? 13.136 8.790 -7.930 1.00 97.12 110 PRO A O 1
ATOM 844 N N . GLU A 1 111 ? 14.778 10.186 -7.300 1.00 97.19 111 GLU A N 1
ATOM 845 C CA . GLU A 1 111 ? 15.396 10.256 -8.629 1.00 97.19 111 GLU A CA 1
ATOM 846 C C . GLU A 1 111 ? 16.009 8.907 -9.029 1.00 97.19 111 GLU A C 1
ATOM 848 O O . GLU A 1 111 ? 15.816 8.428 -10.153 1.00 97.19 111 GLU A O 1
ATOM 85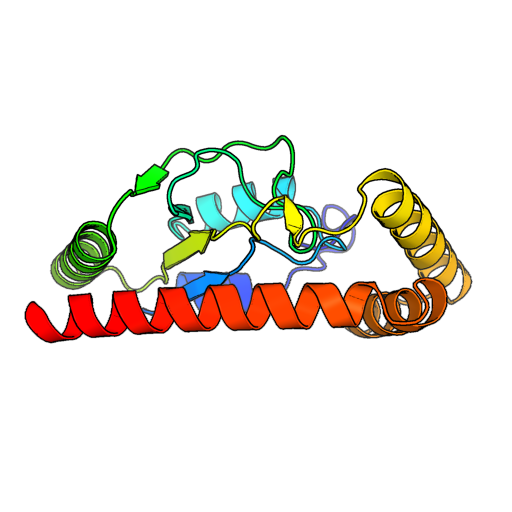3 N N . GLU A 1 112 ? 16.719 8.255 -8.104 1.00 97.50 112 GLU A N 1
ATOM 854 C CA . GLU A 1 112 ? 17.240 6.909 -8.315 1.00 97.50 112 GLU A CA 1
ATOM 855 C C . GLU A 1 112 ? 16.108 5.894 -8.505 1.00 97.50 112 GLU A C 1
ATOM 857 O O . GLU A 1 112 ? 16.165 5.098 -9.449 1.00 97.50 112 GLU A O 1
ATOM 862 N N . HIS A 1 113 ? 15.085 5.935 -7.646 1.00 97.56 113 HIS A N 1
ATOM 863 C CA . HIS A 1 113 ? 13.907 5.075 -7.734 1.00 97.56 113 HIS A CA 1
ATOM 864 C C . HIS A 1 113 ? 13.271 5.149 -9.125 1.00 97.56 113 HIS A C 1
ATOM 866 O O . HIS A 1 113 ? 13.114 4.119 -9.788 1.00 97.56 113 HIS A O 1
ATOM 872 N N . ASP A 1 114 ? 12.953 6.355 -9.598 1.00 96.50 114 ASP A N 1
ATOM 873 C CA . ASP A 1 114 ? 12.268 6.546 -10.873 1.00 96.50 114 ASP A CA 1
ATOM 874 C C . ASP A 1 114 ? 13.134 6.084 -12.043 1.00 96.50 114 ASP A C 1
ATOM 876 O O . ASP A 1 114 ? 12.650 5.391 -12.943 1.00 96.50 114 ASP A O 1
ATOM 880 N N . ARG A 1 115 ? 14.439 6.379 -12.010 1.00 97.81 115 ARG A N 1
ATOM 881 C CA . ARG A 1 115 ? 15.386 5.900 -13.023 1.00 97.81 115 ARG A CA 1
ATOM 882 C C . ARG A 1 115 ? 15.407 4.371 -13.093 1.00 97.81 115 ARG A C 1
ATOM 884 O O . ARG A 1 115 ? 15.270 3.816 -14.184 1.00 97.81 115 ARG A O 1
ATOM 891 N N . VAL A 1 116 ? 15.575 3.689 -11.958 1.00 98.00 116 VAL A N 1
ATOM 892 C CA . VAL A 1 116 ? 15.637 2.217 -11.895 1.00 98.00 116 VAL A CA 1
ATOM 893 C C . VAL A 1 116 ? 14.314 1.599 -12.344 1.00 98.00 116 VAL A C 1
ATOM 895 O O . VAL A 1 116 ? 14.308 0.639 -13.116 1.00 98.00 116 VAL A O 1
ATOM 898 N N . LEU A 1 117 ? 13.189 2.180 -11.929 1.00 96.31 117 LEU A N 1
ATOM 899 C CA . LEU A 1 117 ? 11.862 1.709 -12.300 1.00 96.31 117 LEU A CA 1
ATOM 900 C C . LEU A 1 117 ? 11.630 1.794 -13.819 1.00 96.31 117 LEU A C 1
ATOM 902 O O . LEU A 1 117 ? 11.133 0.842 -14.421 1.00 96.31 117 LEU A O 1
ATOM 906 N N . GLN A 1 118 ? 12.045 2.890 -14.461 1.00 96.75 118 GLN A N 1
ATOM 907 C CA . GLN A 1 118 ? 11.960 3.040 -15.920 1.00 96.75 118 GLN A CA 1
ATOM 908 C C . GLN A 1 118 ? 12.842 2.033 -16.670 1.00 96.75 118 GLN A C 1
ATOM 910 O O . GLN A 1 118 ? 12.429 1.502 -17.703 1.00 96.75 118 GLN A O 1
ATOM 915 N N . ILE A 1 119 ? 14.043 1.742 -16.159 1.00 97.69 119 ILE A N 1
ATOM 916 C CA . ILE A 1 119 ? 14.922 0.712 -16.736 1.00 97.69 119 ILE A CA 1
ATOM 917 C C . ILE A 1 119 ? 14.259 -0.667 -16.620 1.00 97.69 119 ILE A C 1
ATOM 919 O O . ILE A 1 119 ? 14.211 -1.402 -17.607 1.00 97.69 119 ILE A O 1
ATOM 923 N N . ALA A 1 120 ? 13.687 -0.992 -15.459 1.00 97.06 120 ALA A N 1
ATOM 924 C CA . ALA A 1 120 ? 13.022 -2.270 -15.225 1.00 97.06 120 ALA A CA 1
ATOM 925 C C . ALA A 1 120 ? 11.826 -2.493 -16.165 1.00 97.06 120 ALA A C 1
ATOM 927 O O . ALA A 1 120 ? 11.681 -3.579 -16.728 1.00 97.06 120 ALA A O 1
ATOM 928 N N . PHE A 1 121 ? 10.998 -1.466 -16.396 1.00 95.12 121 PHE A N 1
ATOM 929 C CA . PHE A 1 121 ? 9.885 -1.566 -17.345 1.00 95.12 121 PHE A CA 1
ATOM 930 C C . PHE A 1 121 ? 10.357 -1.819 -18.778 1.00 95.12 121 PHE A C 1
ATOM 932 O O . PHE A 1 121 ? 9.831 -2.716 -19.436 1.00 95.12 121 PHE A O 1
ATOM 939 N N . LYS A 1 122 ? 11.390 -1.102 -19.238 1.00 96.38 122 LYS A N 1
ATOM 940 C CA . LYS A 1 122 ? 11.985 -1.335 -20.565 1.00 96.38 122 LYS A CA 1
ATOM 941 C C . LYS A 1 122 ? 12.569 -2.741 -20.694 1.00 96.38 122 LYS A C 1
ATOM 943 O O . LYS A 1 122 ? 12.438 -3.361 -21.744 1.00 96.38 122 LYS A O 1
ATOM 948 N N . ALA A 1 123 ? 13.191 -3.257 -19.634 1.00 96.69 123 ALA A N 1
ATOM 949 C CA . ALA A 1 123 ? 13.713 -4.619 -19.612 1.00 96.69 123 ALA A CA 1
ATOM 950 C C . ALA A 1 123 ? 12.591 -5.668 -19.699 1.00 96.69 123 ALA A C 1
ATOM 952 O O . ALA A 1 123 ? 12.721 -6.636 -20.446 1.00 96.69 123 ALA A O 1
ATOM 953 N N . ALA A 1 124 ? 11.478 -5.462 -18.986 1.00 95.12 124 ALA A N 1
ATOM 954 C CA . ALA A 1 124 ? 10.324 -6.361 -19.031 1.00 95.12 124 ALA A CA 1
ATOM 955 C C . ALA A 1 124 ? 9.673 -6.386 -20.421 1.00 95.12 124 ALA A C 1
ATOM 957 O O . ALA A 1 124 ? 9.352 -7.461 -20.929 1.00 95.12 124 ALA A O 1
ATOM 958 N N . GLU A 1 125 ? 9.532 -5.215 -21.048 1.00 93.50 125 GLU A N 1
ATOM 959 C CA . GLU A 1 125 ? 9.016 -5.073 -22.411 1.00 93.50 125 GLU A CA 1
ATOM 960 C C . GLU A 1 125 ? 9.933 -5.760 -23.431 1.00 93.50 125 GLU A C 1
ATOM 962 O O . GLU A 1 125 ? 9.470 -6.587 -24.216 1.00 93.50 125 GLU A O 1
ATOM 967 N N . ALA A 1 126 ? 11.244 -5.498 -23.375 1.00 96.06 126 ALA A N 1
ATOM 968 C CA . ALA A 1 126 ? 12.222 -6.113 -24.273 1.00 96.06 126 ALA A CA 1
ATOM 969 C C . ALA A 1 126 ? 12.280 -7.646 -24.137 1.00 96.06 126 ALA A C 1
ATOM 971 O O . ALA A 1 126 ? 12.540 -8.346 -25.115 1.00 96.06 126 ALA A O 1
ATOM 972 N N . ALA A 1 127 ? 12.019 -8.170 -22.937 1.00 95.81 127 ALA A N 1
ATOM 973 C CA . ALA A 1 127 ? 11.939 -9.602 -22.666 1.00 95.81 127 ALA A CA 1
ATOM 974 C C . ALA A 1 127 ? 10.547 -10.211 -22.941 1.00 95.81 127 ALA A C 1
ATOM 976 O O . ALA A 1 127 ? 10.374 -11.419 -22.777 1.00 95.81 127 ALA A O 1
ATOM 977 N N . GLY A 1 128 ? 9.554 -9.412 -23.353 1.00 94.19 128 GLY A N 1
ATOM 978 C CA . GLY A 1 128 ? 8.196 -9.883 -23.644 1.00 94.19 128 GLY A CA 1
ATOM 979 C C . GLY A 1 128 ? 7.458 -10.454 -22.427 1.00 94.19 128 GLY A C 1
ATOM 980 O O . GLY A 1 128 ? 6.604 -11.331 -22.575 1.00 94.19 128 GLY A O 1
ATOM 981 N N . ILE A 1 129 ? 7.798 -10.005 -21.215 1.00 92.81 129 ILE A N 1
ATOM 982 C CA . ILE A 1 129 ? 7.199 -10.512 -19.976 1.00 92.81 129 ILE A CA 1
ATOM 983 C C . ILE A 1 129 ? 5.772 -9.977 -19.842 1.00 92.81 129 ILE A C 1
ATOM 985 O O . ILE A 1 129 ? 5.540 -8.773 -19.910 1.00 92.81 129 ILE A O 1
ATOM 989 N N . THR A 1 130 ? 4.809 -10.871 -19.617 1.00 86.06 130 THR A N 1
ATOM 990 C CA . THR A 1 130 ? 3.379 -10.528 -19.556 1.00 86.06 130 THR A CA 1
ATOM 991 C C . THR A 1 130 ? 2.640 -11.274 -18.441 1.00 86.06 130 THR A C 1
ATOM 993 O O . THR A 1 130 ? 3.108 -12.293 -17.917 1.00 86.06 130 THR A O 1
ATOM 996 N N . GLY A 1 131 ? 1.483 -10.734 -18.044 1.00 82.50 131 GLY A N 1
ATOM 997 C CA . GLY A 1 131 ? 0.610 -11.280 -17.004 1.00 82.50 131 GLY A CA 1
ATOM 998 C C . GLY A 1 131 ? 1.315 -11.478 -15.659 1.00 82.50 131 GLY A C 1
ATOM 999 O O . GLY A 1 131 ? 2.185 -10.705 -15.259 1.00 82.50 131 GLY A O 1
ATOM 1000 N N . LYS A 1 132 ? 1.003 -12.587 -14.975 1.00 82.12 132 LYS A N 1
ATOM 1001 C CA . LYS A 1 132 ? 1.519 -12.906 -13.628 1.00 82.12 132 LYS A CA 1
ATOM 1002 C C . LYS A 1 132 ? 3.051 -12.948 -13.498 1.00 82.12 132 LYS A C 1
ATOM 1004 O O . LYS A 1 132 ? 3.560 -12.945 -12.380 1.00 82.12 132 LYS A O 1
ATOM 1009 N N . ALA A 1 133 ? 3.786 -13.029 -14.610 1.00 88.31 133 ALA A N 1
ATOM 1010 C CA . ALA A 1 133 ? 5.248 -13.024 -14.614 1.00 88.31 133 ALA A CA 1
ATOM 1011 C C . ALA A 1 133 ? 5.849 -11.612 -14.471 1.00 88.31 133 ALA A C 1
ATOM 1013 O O . ALA A 1 133 ? 7.007 -11.492 -14.073 1.00 88.31 133 ALA A O 1
ATOM 1014 N N . VAL A 1 134 ? 5.075 -10.551 -14.740 1.00 89.56 134 VAL A N 1
ATOM 1015 C CA . VAL A 1 134 ? 5.557 -9.159 -14.756 1.00 89.56 134 VAL A CA 1
ATOM 1016 C C . VAL A 1 134 ? 6.068 -8.723 -13.387 1.00 89.56 134 VAL A C 1
ATOM 1018 O O . VAL A 1 134 ? 7.206 -8.278 -13.276 1.00 89.56 134 VAL A O 1
ATOM 1021 N N . THR A 1 135 ? 5.275 -8.870 -12.321 1.00 88.69 135 THR A N 1
ATOM 1022 C CA . THR A 1 135 ? 5.689 -8.394 -10.990 1.00 88.69 135 THR A CA 1
ATOM 1023 C C . THR A 1 135 ? 6.922 -9.124 -10.446 1.00 88.69 135 THR A C 1
ATOM 1025 O O . THR A 1 135 ? 7.840 -8.429 -10.011 1.00 88.69 135 THR A O 1
ATOM 1028 N N . PRO A 1 136 ? 7.013 -10.472 -10.472 1.00 91.44 136 PRO A N 1
ATOM 1029 C CA . PRO A 1 136 ? 8.227 -11.164 -10.037 1.00 91.44 136 PRO A CA 1
ATOM 1030 C C . PRO A 1 136 ? 9.469 -10.754 -10.835 1.00 91.44 136 PRO A C 1
ATOM 1032 O O . PRO A 1 136 ? 10.517 -10.525 -10.236 1.00 91.44 136 PRO A O 1
ATOM 1035 N N . PHE A 1 137 ? 9.341 -10.602 -12.160 1.00 95.12 137 PHE A N 1
ATOM 1036 C CA . PHE A 1 137 ? 10.435 -10.133 -13.010 1.00 95.12 137 PHE A CA 1
ATOM 1037 C C . PHE A 1 137 ? 10.889 -8.724 -12.618 1.00 95.12 137 PHE A C 1
ATOM 1039 O O . PHE A 1 137 ? 12.069 -8.516 -12.351 1.00 95.12 137 PHE A O 1
ATOM 1046 N N . LEU A 1 138 ? 9.953 -7.769 -12.534 1.00 95.62 138 LEU A N 1
ATOM 1047 C CA . LEU A 1 138 ? 10.273 -6.377 -12.220 1.00 95.62 138 LEU A CA 1
ATOM 1048 C C . LEU A 1 138 ? 10.944 -6.258 -10.853 1.00 95.62 138 LEU A C 1
ATOM 1050 O O . LEU A 1 138 ? 11.956 -5.580 -10.735 1.00 95.62 138 LEU A O 1
ATOM 1054 N N . LEU A 1 139 ? 10.422 -6.932 -9.825 1.00 93.62 139 LEU A N 1
ATOM 1055 C CA . LEU A 1 139 ? 11.016 -6.865 -8.489 1.00 93.62 139 LEU A CA 1
ATOM 1056 C C . LEU A 1 139 ? 12.416 -7.489 -8.449 1.00 93.62 139 LEU A C 1
ATOM 1058 O O . LEU A 1 139 ? 13.303 -6.908 -7.833 1.00 93.62 139 LEU A O 1
ATOM 1062 N N . GLY A 1 140 ? 12.632 -8.625 -9.122 1.00 95.69 140 GLY A N 1
ATOM 1063 C CA . GLY A 1 140 ? 13.960 -9.239 -9.227 1.00 95.69 140 GLY A CA 1
ATOM 1064 C C . GLY A 1 140 ? 14.961 -8.321 -9.930 1.00 95.69 140 GLY A C 1
ATOM 1065 O O . GLY A 1 140 ? 16.019 -8.026 -9.379 1.00 95.69 140 GLY A O 1
ATOM 1066 N N . PHE A 1 141 ? 14.576 -7.785 -11.090 1.00 97.38 141 PHE A N 1
ATOM 1067 C CA . PHE A 1 141 ? 15.395 -6.844 -11.852 1.00 97.38 141 PHE A CA 1
ATOM 1068 C C . PHE A 1 141 ? 15.734 -5.592 -11.033 1.00 97.38 141 PHE A C 1
ATOM 1070 O O . PHE A 1 141 ? 16.883 -5.160 -10.992 1.00 97.38 141 PHE A O 1
ATOM 1077 N N . ILE A 1 142 ? 14.748 -5.014 -10.340 1.00 97.75 142 ILE A N 1
ATOM 1078 C CA . ILE A 1 142 ? 14.940 -3.813 -9.520 1.00 97.75 142 ILE A CA 1
ATOM 1079 C C . ILE A 1 142 ? 15.924 -4.082 -8.376 1.00 97.75 142 ILE A C 1
ATOM 1081 O O . ILE A 1 142 ? 16.741 -3.214 -8.070 1.00 97.75 142 ILE A O 1
ATOM 1085 N N . VAL A 1 143 ? 15.907 -5.266 -7.756 1.00 97.12 143 VAL A N 1
ATOM 1086 C CA . VAL A 1 143 ? 16.898 -5.637 -6.729 1.00 97.12 143 VAL A CA 1
ATOM 1087 C C . VAL A 1 143 ? 18.314 -5.637 -7.295 1.00 97.12 143 VAL A C 1
ATOM 1089 O O . VAL A 1 143 ? 19.204 -5.056 -6.671 1.00 97.12 143 VAL A O 1
ATOM 1092 N N . GLU A 1 144 ? 18.516 -6.225 -8.471 1.00 97.19 144 GLU A N 1
ATOM 1093 C CA . GLU A 1 144 ? 19.828 -6.282 -9.122 1.00 97.19 144 GLU A CA 1
ATOM 1094 C C . GLU A 1 144 ? 20.309 -4.891 -9.561 1.00 97.19 144 GLU A C 1
ATOM 1096 O O . GLU A 1 144 ? 21.397 -4.462 -9.171 1.00 97.19 144 GLU A O 1
ATOM 1101 N N . GLU A 1 145 ? 19.474 -4.147 -10.290 1.00 97.75 145 GLU A N 1
ATOM 1102 C CA . GLU A 1 145 ? 19.803 -2.819 -10.827 1.00 97.75 145 GLU A CA 1
ATOM 1103 C C . GLU A 1 145 ? 20.061 -1.792 -9.711 1.00 97.75 145 GLU A C 1
ATOM 1105 O O . GLU A 1 145 ? 20.966 -0.963 -9.806 1.00 97.75 145 GLU A O 1
ATOM 1110 N N . SER A 1 146 ? 19.321 -1.883 -8.601 1.00 97.31 146 SER A N 1
ATOM 1111 C CA . SER A 1 146 ? 19.525 -1.035 -7.415 1.00 97.31 146 SER A CA 1
ATOM 1112 C C . SER A 1 146 ? 20.653 -1.503 -6.494 1.00 97.31 146 SER A C 1
ATOM 1114 O O . SER A 1 146 ? 20.838 -0.936 -5.415 1.00 97.31 146 SER A O 1
ATOM 1116 N N . LYS A 1 147 ? 21.379 -2.569 -6.860 1.00 97.00 147 LYS A N 1
ATOM 1117 C CA . LYS A 1 147 ? 22.441 -3.180 -6.042 1.00 97.00 147 LYS A CA 1
ATOM 1118 C C . LYS A 1 147 ? 21.974 -3.492 -4.612 1.00 97.00 147 LYS A C 1
ATOM 1120 O O . LYS A 1 147 ? 22.706 -3.297 -3.644 1.00 97.00 147 LYS A O 1
ATOM 1125 N N . GLY A 1 148 ? 20.728 -3.948 -4.476 1.00 96.44 148 GLY A N 1
ATOM 1126 C CA . GLY A 1 148 ? 20.098 -4.286 -3.199 1.00 96.44 148 GLY A CA 1
ATOM 1127 C C . GLY A 1 148 ? 19.468 -3.118 -2.431 1.00 96.44 148 GLY A C 1
ATOM 1128 O O . GLY A 1 148 ? 18.852 -3.367 -1.393 1.00 96.44 148 GLY A O 1
ATOM 1129 N N . ARG A 1 149 ? 19.545 -1.866 -2.912 1.00 96.69 149 ARG A N 1
ATOM 1130 C CA . ARG A 1 149 ? 18.917 -0.713 -2.235 1.00 96.69 149 ARG A CA 1
ATOM 1131 C C . ARG A 1 149 ? 17.402 -0.886 -2.095 1.00 96.69 149 ARG A C 1
ATOM 1133 O O . ARG A 1 149 ? 16.880 -0.688 -1.000 1.00 96.69 149 ARG A O 1
ATOM 1140 N N . SER A 1 150 ? 16.719 -1.340 -3.148 1.00 96.69 150 SER A N 1
ATOM 1141 C CA . SER A 1 150 ? 15.277 -1.643 -3.106 1.00 96.69 150 SER A CA 1
ATOM 1142 C C . SER A 1 150 ? 14.905 -2.660 -2.025 1.00 96.69 150 SER A C 1
ATOM 1144 O O . SER A 1 150 ? 13.896 -2.500 -1.339 1.00 96.69 150 SER A O 1
ATOM 1146 N N . LEU A 1 151 ? 15.729 -3.697 -1.845 1.00 96.31 151 LEU A N 1
ATOM 1147 C CA . LEU A 1 151 ? 15.514 -4.743 -0.851 1.00 96.31 151 LEU A CA 1
ATOM 1148 C C . LEU A 1 151 ? 15.698 -4.207 0.571 1.00 96.31 151 LEU A C 1
ATOM 1150 O O . LEU A 1 151 ? 14.911 -4.552 1.451 1.00 96.31 151 LEU A O 1
ATOM 1154 N N . ALA A 1 152 ? 16.698 -3.349 0.788 1.00 97.25 152 ALA A N 1
ATOM 1155 C CA . ALA A 1 152 ? 16.920 -2.703 2.077 1.00 97.25 152 ALA A CA 1
ATOM 1156 C C . ALA A 1 152 ? 15.709 -1.843 2.485 1.00 97.25 152 ALA A C 1
ATOM 1158 O O . ALA A 1 152 ? 15.141 -2.066 3.553 1.00 97.25 152 ALA A O 1
ATOM 1159 N N . VAL A 1 153 ? 15.239 -0.959 1.595 1.00 97.50 153 VAL A N 1
ATOM 1160 C CA . VAL A 1 153 ? 14.040 -0.129 1.838 1.00 97.50 153 VAL A CA 1
ATOM 1161 C C . VAL A 1 153 ? 12.792 -1.006 2.018 1.00 97.50 153 VAL A C 1
ATOM 1163 O O . VAL A 1 153 ? 11.956 -0.746 2.882 1.00 97.50 153 VAL A O 1
ATOM 1166 N N . ASN A 1 154 ? 12.676 -2.103 1.258 1.00 96.75 154 ASN A N 1
ATOM 1167 C CA . ASN A 1 154 ? 11.573 -3.057 1.398 1.00 96.75 154 ASN A CA 1
ATOM 1168 C C . ASN A 1 154 ? 11.551 -3.770 2.761 1.00 96.75 154 ASN A C 1
ATOM 1170 O O . ASN A 1 154 ? 10.493 -4.150 3.262 1.00 96.75 154 ASN A O 1
ATOM 1174 N N . LEU A 1 155 ? 12.709 -3.971 3.384 1.00 97.69 155 LEU A N 1
ATOM 1175 C CA . LEU A 1 155 ? 12.770 -4.553 4.717 1.00 97.69 155 LEU A CA 1
ATOM 1176 C C . LEU A 1 155 ? 12.316 -3.547 5.784 1.00 97.69 155 LEU A C 1
ATOM 1178 O O . LEU A 1 155 ? 11.596 -3.920 6.713 1.00 97.69 155 LEU A O 1
ATOM 1182 N N . ASP A 1 156 ? 12.683 -2.277 5.629 1.00 98.06 156 ASP A N 1
ATOM 1183 C CA . ASP A 1 156 ? 12.270 -1.214 6.545 1.00 98.06 156 ASP A CA 1
ATOM 1184 C C . ASP A 1 156 ? 10.770 -0.917 6.441 1.00 98.06 156 ASP A C 1
ATOM 1186 O O . ASP A 1 156 ? 10.094 -0.851 7.474 1.00 98.06 156 ASP A O 1
ATOM 1190 N N . LEU A 1 157 ? 10.200 -0.878 5.227 1.00 96.62 157 LEU A N 1
ATOM 1191 C CA . LEU A 1 157 ? 8.744 -0.758 5.064 1.00 96.62 157 LEU A CA 1
ATOM 1192 C C . LEU A 1 157 ? 8.007 -1.962 5.667 1.00 96.62 157 LEU A C 1
ATOM 1194 O O . LEU A 1 157 ? 6.969 -1.788 6.307 1.00 96.62 157 LEU A O 1
ATOM 1198 N N . ALA A 1 158 ? 8.538 -3.183 5.516 1.00 97.81 158 ALA A N 1
ATOM 1199 C CA . ALA A 1 158 ? 7.909 -4.380 6.071 1.00 97.81 158 ALA A CA 1
ATOM 1200 C C . ALA A 1 158 ? 7.879 -4.333 7.604 1.00 97.81 158 ALA A C 1
ATOM 1202 O O . ALA A 1 158 ? 6.833 -4.567 8.209 1.00 97.81 158 ALA A O 1
ATOM 1203 N N . ARG A 1 159 ? 8.996 -3.957 8.241 1.00 98.50 159 ARG A N 1
ATOM 1204 C CA . ARG A 1 159 ? 9.065 -3.748 9.697 1.00 98.50 159 ARG A CA 1
ATOM 1205 C C . ARG A 1 159 ? 8.093 -2.664 10.158 1.00 98.50 159 ARG A C 1
ATOM 1207 O O . ARG A 1 159 ? 7.412 -2.854 11.165 1.00 98.50 159 ARG A O 1
ATOM 1214 N N . ASN A 1 160 ? 8.004 -1.557 9.419 1.00 98.38 160 ASN A N 1
ATOM 1215 C CA . ASN A 1 160 ? 7.093 -0.460 9.732 1.00 98.38 160 ASN A CA 1
ATOM 1216 C C . ASN A 1 160 ? 5.621 -0.910 9.706 1.00 98.38 160 ASN A C 1
ATOM 1218 O O . ASN A 1 160 ? 4.878 -0.638 10.649 1.00 98.38 160 ASN A O 1
ATOM 1222 N N . ASN A 1 161 ? 5.224 -1.661 8.674 1.00 98.75 161 ASN A N 1
ATOM 1223 C CA . ASN A 1 161 ? 3.869 -2.201 8.543 1.00 98.75 161 ASN A CA 1
ATOM 1224 C C . ASN A 1 161 ? 3.543 -3.225 9.631 1.00 98.75 161 ASN A C 1
ATOM 1226 O O . ASN A 1 161 ? 2.481 -3.142 10.241 1.00 98.75 161 ASN A O 1
ATOM 1230 N N . VAL A 1 162 ? 4.462 -4.153 9.921 1.00 98.75 162 VAL A N 1
ATOM 1231 C CA . VAL A 1 162 ? 4.273 -5.165 10.976 1.00 98.75 162 VAL A CA 1
ATOM 1232 C C . VAL A 1 162 ? 4.105 -4.509 12.345 1.00 98.75 162 VAL A C 1
ATOM 1234 O O . VAL A 1 162 ? 3.234 -4.913 13.114 1.00 98.75 162 VAL A O 1
ATOM 1237 N N . ARG A 1 163 ? 4.898 -3.474 12.647 1.00 98.75 163 ARG A N 1
ATOM 1238 C CA . ARG A 1 163 ? 4.782 -2.717 13.898 1.00 98.75 163 ARG A CA 1
ATOM 1239 C C . ARG A 1 163 ? 3.396 -2.088 14.040 1.00 98.75 163 ARG A C 1
ATOM 1241 O O . ARG A 1 163 ? 2.747 -2.306 15.059 1.00 98.75 163 ARG A O 1
ATOM 1248 N N . LEU A 1 164 ? 2.928 -1.350 13.030 1.00 98.88 164 LEU A N 1
ATOM 1249 C CA . LEU A 1 164 ? 1.604 -0.721 13.075 1.00 98.88 164 LEU A CA 1
ATOM 1250 C C . LEU A 1 164 ? 0.478 -1.763 13.147 1.00 98.88 164 LEU A C 1
ATOM 1252 O O . LEU A 1 164 ? -0.428 -1.619 13.963 1.00 98.88 164 LEU A O 1
ATOM 1256 N N . ALA A 1 165 ? 0.558 -2.839 12.359 1.00 98.88 165 ALA A N 1
ATOM 1257 C CA . ALA A 1 165 ? -0.412 -3.933 12.402 1.00 98.88 165 ALA A CA 1
ATOM 1258 C C . ALA A 1 165 ? -0.500 -4.573 13.796 1.00 98.88 165 ALA A C 1
ATOM 1260 O O . ALA A 1 165 ? -1.596 -4.842 14.282 1.00 98.88 165 ALA A O 1
ATOM 1261 N N . GLY A 1 166 ? 0.641 -4.765 14.466 1.00 98.81 166 GLY A N 1
ATOM 1262 C CA . GLY A 1 166 ? 0.690 -5.266 15.838 1.00 98.81 166 GLY A CA 1
ATOM 1263 C C . GLY A 1 166 ? 0.003 -4.337 16.842 1.00 98.81 166 GLY A C 1
ATOM 1264 O O . GLY A 1 166 ? -0.738 -4.809 17.702 1.00 98.81 166 GLY A O 1
ATOM 1265 N N . GLU A 1 167 ? 0.198 -3.022 16.726 1.00 98.88 167 GLU A N 1
ATOM 1266 C CA . GLU A 1 167 ? -0.476 -2.049 17.598 1.00 98.88 167 GLU A CA 1
ATOM 1267 C C . GLU A 1 167 ? -1.986 -1.958 17.321 1.00 98.88 167 GLU A C 1
ATOM 1269 O O . GLU A 1 167 ? -2.778 -1.919 18.263 1.00 98.88 167 GLU A O 1
ATOM 1274 N N . ILE A 1 168 ? -2.411 -2.026 16.053 1.00 98.81 168 ILE A N 1
ATOM 1275 C CA . ILE A 1 168 ? -3.836 -2.123 15.689 1.00 98.81 168 ILE A CA 1
ATOM 1276 C C . ILE A 1 168 ? -4.455 -3.387 16.292 1.00 98.81 168 ILE A C 1
ATOM 1278 O O . ILE A 1 168 ? -5.513 -3.305 16.911 1.00 98.81 168 ILE A O 1
ATOM 1282 N N . ALA A 1 169 ? -3.782 -4.537 16.190 1.00 98.69 169 ALA A N 1
ATOM 1283 C CA . ALA A 1 169 ? -4.268 -5.793 16.758 1.00 98.69 169 ALA A CA 1
ATOM 1284 C C . ALA A 1 169 ? -4.432 -5.722 18.288 1.00 98.69 169 ALA A C 1
ATOM 1286 O O . ALA A 1 169 ? -5.429 -6.213 18.817 1.00 98.69 169 ALA A O 1
ATOM 1287 N N . LYS A 1 170 ? -3.507 -5.062 19.002 1.00 98.69 170 LYS A N 1
ATOM 1288 C CA . LYS A 1 170 ? -3.635 -4.804 20.451 1.00 98.69 170 LYS A CA 1
ATOM 1289 C C . LYS A 1 170 ? -4.789 -3.857 20.787 1.00 98.69 170 LYS A C 1
ATOM 1291 O O . LYS A 1 170 ? -5.419 -4.003 21.831 1.00 98.69 170 LYS A O 1
ATOM 1296 N N . SER A 1 171 ? -5.044 -2.840 19.962 1.00 98.69 171 SER A N 1
ATOM 1297 C CA . SER A 1 171 ? -6.213 -1.965 20.127 1.00 98.69 171 SER A CA 1
ATOM 1298 C C . SER A 1 171 ? -7.513 -2.728 19.896 1.00 98.69 171 SER A C 1
ATOM 1300 O O . SER A 1 171 ? -8.421 -2.636 20.718 1.00 98.69 171 SER A O 1
ATOM 1302 N N . TRP A 1 172 ? -7.567 -3.544 18.845 1.00 98.25 172 TRP A N 1
ATOM 1303 C CA . TRP A 1 172 ? -8.709 -4.391 18.520 1.00 98.25 172 TRP A CA 1
ATOM 1304 C C . TRP A 1 172 ? -9.049 -5.374 19.642 1.00 98.25 172 TRP A C 1
ATOM 1306 O O . TRP A 1 172 ? -10.184 -5.405 20.108 1.00 98.25 172 TRP A O 1
ATOM 1316 N N . SER A 1 173 ? -8.055 -6.098 20.167 1.00 98.19 173 SER A N 1
ATOM 1317 C CA . SER A 1 173 ? -8.262 -7.089 21.232 1.00 98.19 173 SER A CA 1
ATOM 1318 C C . SER A 1 173 ? -8.755 -6.505 22.561 1.00 98.19 173 SER A C 1
ATOM 1320 O O . SER A 1 173 ? -9.079 -7.259 23.470 1.00 98.19 173 SER A O 1
ATOM 1322 N N . ARG A 1 174 ? -8.730 -5.176 22.734 1.00 97.62 174 ARG A N 1
ATOM 1323 C CA . ARG A 1 174 ? -9.259 -4.503 23.931 1.00 97.62 174 ARG A CA 1
ATOM 1324 C C . ARG A 1 174 ? -10.749 -4.174 23.822 1.00 97.62 174 ARG A C 1
ATOM 1326 O O . ARG A 1 174 ? -11.359 -3.904 24.853 1.00 97.62 174 ARG A O 1
ATOM 1333 N N . ILE A 1 175 ? -11.306 -4.124 22.609 1.00 96.69 175 ILE A N 1
ATOM 1334 C CA . ILE A 1 175 ? -12.674 -3.636 22.351 1.00 96.69 175 ILE A CA 1
ATOM 1335 C C . ILE A 1 175 ? -13.595 -4.661 21.673 1.00 96.69 175 ILE A C 1
ATOM 1337 O O . ILE A 1 175 ? -14.780 -4.354 21.474 1.00 96.69 175 ILE A O 1
ATOM 1341 N N . ASN A 1 176 ? -13.040 -5.820 21.319 1.00 83.75 176 ASN A N 1
ATOM 1342 C CA . ASN A 1 176 ? -13.724 -6.992 20.784 1.00 83.75 176 ASN A CA 1
ATOM 1343 C C . ASN A 1 176 ? -13.786 -8.093 21.847 1.00 83.75 176 ASN A C 1
ATOM 1345 O O . ASN A 1 176 ? -12.727 -8.348 22.466 1.00 83.75 176 ASN A O 1
#

Secondary structure (DSSP, 8-state):
-BTTHHHH----HHHHHHTTS--EEEESBS-TTB-HHHHHHHHHHTT--EEEES-SBPPBTTBS--S-B-SEEES-HHHHHHHHHHHHHTT--S-EEEE-PPPTTTS--HHHHHHHHHHHHHHHHHTT--GGGHHHHHHHHHHHHTTTHHHHHHHHHHHHHHHHHHHHHHHHTTT-

Foldseek 3Di:
DAPPCVPVVQDDCVLVCLLFAAEEAEALQDALRGDRVVVVVSCVVSVAAEAEEQDQAAGNRLGQHDPDGHDHYDDALLVVLVVSVVCVVVVRRGYYYYNYGQPRVLGDDPVLVVVLQVVLVVVCVVVVPDHPRSVVSSVVSSCVSVVNSSVSSNVSRVVRRVVSVVRNVVSNVVPD

Radius of gyration: 16.71 Å; chains: 1; bounding box: 45×26×48 Å